Protein AF-A0A836JM40-F1 (afdb_monomer_lite)

pLDDT: mean 76.23, std 19.15, range [27.36, 95.94]

Radius of gyration: 22.39 Å; chains: 1; bounding box: 64×46×52 Å

Secondary structure (DSSP, 8-state):
-------HHHHHHHHHHHHHTT--HHHHHHHHHHHHGGGSPPHHHHHHHHHHHHTT----SPPP--PPP---------------------SS-EE-----TTTTSHHHHHHHHHTT-EEPP--TT-TTT-HIIIIIIHHHHHHHTT---SSHHHHHHHHH-

Organism: NCBI:txid621737

Sequence (161 aa):
MSIFVPNKVYLRGILLHYFIQKKSAAEAHRILVQAYGDNALSDTTCRDWFRRFKNNDFELEDKERSGAPHGGSLSTSIDAKKNGRYTRRHDKVIMLHDNARPHVAKPVKTYLETLKWKVLPHPPYSPDIAPSDFHLFRSMAHGLADRRFHSYEEAQEWIDS

Structure (mmCIF, N/CA/C/O backbone):
data_AF-A0A836JM40-F1
#
_entry.id   AF-A0A836JM40-F1
#
loop_
_atom_site.group_PDB
_atom_site.id
_atom_site.type_symbol
_atom_site.label_atom_id
_atom_site.label_alt_id
_atom_site.label_comp_id
_atom_site.label_asym_id
_atom_site.label_entity_id
_atom_site.label_seq_id
_atom_site.pdbx_PDB_ins_code
_atom_site.Cartn_x
_atom_site.Cartn_y
_atom_site.Cartn_z
_atom_site.occupancy
_atom_site.B_iso_or_equiv
_atom_site.auth_seq_id
_atom_site.auth_comp_id
_atom_site.auth_asym_id
_atom_site.auth_atom_id
_atom_site.pdbx_PDB_model_num
ATOM 1 N N . MET A 1 1 ? -20.185 -26.699 -5.702 1.00 39.25 1 MET A N 1
ATOM 2 C CA . MET A 1 1 ? -19.507 -25.442 -6.083 1.00 39.25 1 MET A CA 1
ATOM 3 C C . MET A 1 1 ? -20.080 -24.339 -5.213 1.00 39.25 1 MET A C 1
ATOM 5 O O . MET A 1 1 ? -21.274 -24.091 -5.281 1.00 39.25 1 MET A O 1
ATOM 9 N N . SER A 1 2 ? -19.282 -23.779 -4.309 1.00 44.50 2 SER A N 1
ATOM 10 C CA . SER A 1 2 ? -19.694 -22.699 -3.408 1.00 44.50 2 SER A CA 1
ATOM 11 C C . SER A 1 2 ? -19.890 -21.411 -4.207 1.00 44.50 2 SER A C 1
ATOM 13 O O . SER A 1 2 ? -18.931 -20.860 -4.742 1.00 44.50 2 SER A O 1
ATOM 15 N N . ILE A 1 3 ? -21.138 -20.960 -4.312 1.00 56.12 3 ILE A N 1
ATOM 16 C CA . ILE A 1 3 ? -21.502 -19.701 -4.961 1.00 56.12 3 ILE A CA 1
ATOM 17 C C . ILE A 1 3 ? -21.077 -18.594 -3.991 1.00 56.12 3 ILE A C 1
ATOM 19 O O . ILE A 1 3 ? -21.678 -18.435 -2.931 1.00 56.12 3 ILE A O 1
ATOM 23 N N . PHE A 1 4 ? -19.977 -17.900 -4.284 1.00 60.47 4 PHE A N 1
ATOM 24 C CA . PHE A 1 4 ? -19.529 -16.772 -3.469 1.00 60.47 4 PHE A CA 1
ATOM 25 C C . PHE A 1 4 ? -20.609 -15.685 -3.496 1.00 60.47 4 PHE A C 1
ATOM 27 O O . PHE A 1 4 ? -20.904 -15.141 -4.559 1.00 60.47 4 PHE A O 1
ATOM 34 N N . VAL A 1 5 ? -21.208 -15.390 -2.340 1.00 69.56 5 VAL A N 1
ATOM 35 C CA . VAL A 1 5 ? -22.189 -14.309 -2.186 1.00 69.56 5 VAL A CA 1
ATOM 36 C C . VAL A 1 5 ? -21.442 -13.057 -1.718 1.00 69.56 5 VAL A C 1
ATOM 38 O O . VAL A 1 5 ? -20.948 -13.031 -0.587 1.00 69.56 5 VAL A O 1
ATOM 41 N N . PRO A 1 6 ? -21.318 -12.017 -2.558 1.00 70.88 6 PRO A N 1
ATOM 42 C CA . PRO A 1 6 ? -20.579 -10.813 -2.203 1.00 70.88 6 PRO A CA 1
ATOM 43 C C . PRO A 1 6 ? -21.307 -10.017 -1.112 1.00 70.88 6 PRO A C 1
ATOM 45 O O . PRO A 1 6 ? -22.477 -9.666 -1.256 1.00 70.88 6 PRO A O 1
ATOM 48 N N . ASN A 1 7 ? -20.607 -9.664 -0.031 1.00 77.69 7 ASN A N 1
ATOM 49 C CA . ASN A 1 7 ? -21.126 -8.720 0.964 1.00 77.69 7 ASN A CA 1
ATOM 50 C C . ASN A 1 7 ? -21.143 -7.286 0.382 1.00 77.69 7 ASN A C 1
ATOM 52 O O . ASN A 1 7 ? -20.281 -6.906 -0.409 1.00 77.69 7 ASN A O 1
ATOM 56 N N . LYS A 1 8 ? -22.084 -6.443 0.819 1.00 77.19 8 LYS A N 1
ATOM 57 C CA . LYS A 1 8 ? -22.188 -5.023 0.450 1.00 77.19 8 LYS A CA 1
ATOM 58 C C . LYS A 1 8 ? -20.892 -4.241 0.683 1.00 77.19 8 LYS A C 1
ATOM 60 O O . LYS A 1 8 ? -20.544 -3.417 -0.157 1.00 77.19 8 LYS A O 1
ATOM 65 N N . VAL A 1 9 ? -20.161 -4.508 1.769 1.00 77.38 9 VAL A N 1
ATOM 66 C CA . VAL A 1 9 ? -18.856 -3.863 2.040 1.00 77.38 9 VAL A CA 1
ATOM 67 C C . VAL A 1 9 ? -17.822 -4.249 0.978 1.00 77.38 9 VAL A C 1
ATOM 69 O O . VAL A 1 9 ? -17.111 -3.391 0.459 1.00 77.38 9 VAL A O 1
ATOM 72 N N . TYR A 1 10 ? -17.804 -5.523 0.581 1.00 78.25 10 TYR A N 1
ATOM 73 C CA . TYR A 1 10 ? -16.929 -6.032 -0.474 1.00 78.25 10 TYR A CA 1
ATOM 74 C C . TYR A 1 10 ? -17.246 -5.383 -1.834 1.00 78.25 10 TYR A C 1
ATOM 76 O O . TYR A 1 10 ? -16.346 -4.900 -2.518 1.00 78.25 10 TYR A O 1
ATOM 84 N N . LEU A 1 11 ? -18.530 -5.254 -2.183 1.00 82.50 11 LEU A N 1
ATOM 85 C CA . LEU A 1 11 ? -18.960 -4.573 -3.412 1.00 82.50 11 LEU A CA 1
ATOM 86 C C . LEU A 1 11 ? -18.605 -3.075 -3.414 1.00 82.50 11 LEU A C 1
ATOM 88 O O . LEU A 1 11 ? -18.225 -2.531 -4.450 1.00 82.50 11 LEU A O 1
ATOM 92 N N . ARG A 1 12 ? -18.669 -2.399 -2.260 1.00 85.38 12 ARG A N 1
ATOM 93 C CA . ARG A 1 12 ? -18.232 -0.997 -2.117 1.00 85.38 12 ARG A CA 1
ATOM 94 C C . ARG A 1 12 ? -16.717 -0.849 -2.245 1.00 85.38 12 ARG A C 1
ATOM 96 O O . ARG A 1 12 ? -16.261 0.121 -2.845 1.00 85.38 12 ARG A O 1
ATOM 103 N N . GLY A 1 13 ? -15.946 -1.819 -1.752 1.00 82.31 13 GLY A N 1
ATOM 104 C CA . GLY A 1 13 ? -14.499 -1.887 -1.976 1.00 82.31 13 GLY A CA 1
ATOM 105 C C . GLY A 1 13 ? -14.149 -2.000 -3.462 1.00 82.31 13 GLY A C 1
ATOM 106 O O . GLY A 1 13 ? -13.266 -1.294 -3.948 1.00 82.31 13 GLY A O 1
ATOM 107 N N . ILE A 1 14 ? -14.908 -2.801 -4.217 1.00 85.25 14 ILE A N 1
ATOM 108 C CA . ILE A 1 14 ? -14.771 -2.890 -5.679 1.00 85.25 14 ILE A CA 1
ATOM 109 C C . ILE A 1 14 ? -15.120 -1.552 -6.356 1.00 85.25 14 ILE A C 1
ATOM 111 O O . ILE A 1 14 ? -14.401 -1.112 -7.254 1.00 85.25 14 ILE A O 1
ATOM 115 N N . LEU A 1 15 ? -16.172 -0.855 -5.904 1.00 86.44 15 LEU A N 1
ATOM 116 C CA . LEU A 1 15 ? -16.508 0.484 -6.410 1.00 86.44 15 LEU A CA 1
ATOM 117 C C . LEU A 1 15 ? -15.384 1.500 -6.162 1.00 86.44 15 LEU A C 1
ATOM 119 O O . LEU A 1 15 ? -15.072 2.285 -7.057 1.00 86.44 15 LEU A O 1
ATOM 123 N N . LEU A 1 16 ? -14.756 1.470 -4.983 1.00 85.44 16 LEU A N 1
ATOM 124 C CA . LEU A 1 16 ? -13.613 2.326 -4.662 1.00 85.44 16 LEU A CA 1
ATOM 125 C C . LEU A 1 16 ? -12.419 2.031 -5.579 1.00 85.44 16 LEU A C 1
ATOM 127 O O . LEU A 1 16 ? -11.794 2.949 -6.108 1.00 85.44 16 LEU A O 1
ATOM 131 N N . HIS A 1 17 ? -12.140 0.755 -5.836 1.00 83.75 17 HIS A N 1
ATOM 132 C CA . HIS A 1 17 ? -11.096 0.355 -6.773 1.00 83.75 17 HIS A CA 1
ATOM 133 C C . HIS A 1 17 ? -11.352 0.899 -8.190 1.00 83.75 17 HIS A C 1
ATOM 135 O O . HIS A 1 17 ? -10.448 1.464 -8.807 1.00 83.75 17 HIS A O 1
ATOM 141 N N . TYR A 1 18 ? -12.590 0.818 -8.692 1.00 84.81 18 TYR A N 1
ATOM 142 C CA . TYR A 1 18 ? -12.950 1.398 -9.992 1.00 84.81 18 TYR A CA 1
ATOM 143 C C . TYR A 1 18 ? -12.896 2.930 -10.015 1.00 84.81 18 TYR A C 1
ATOM 145 O O . TYR A 1 18 ? -12.536 3.506 -11.043 1.00 84.81 18 TYR A O 1
ATOM 153 N N . PHE A 1 19 ? -13.185 3.591 -8.894 1.00 87.19 19 PHE A N 1
ATOM 154 C CA . PHE A 1 19 ? -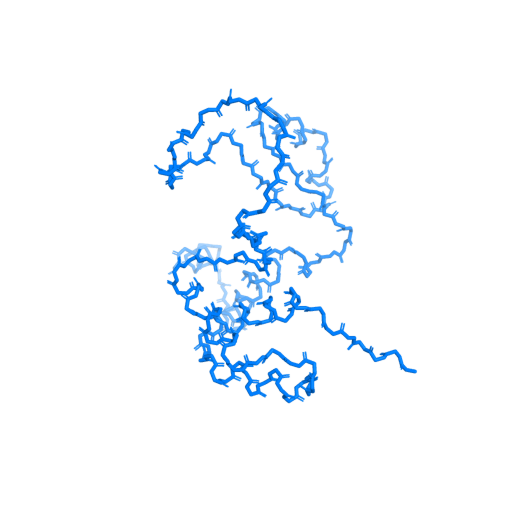13.021 5.037 -8.759 1.00 87.19 19 PHE A CA 1
ATOM 155 C C . PHE A 1 19 ? -11.545 5.464 -8.851 1.00 87.19 19 PHE A C 1
ATOM 157 O O . PHE A 1 19 ? -11.225 6.427 -9.550 1.00 87.19 19 PHE A O 1
ATOM 164 N N . ILE A 1 20 ? -10.632 4.715 -8.220 1.00 79.44 20 ILE A N 1
ATOM 165 C CA . ILE A 1 20 ? -9.177 4.947 -8.311 1.00 79.44 20 ILE A CA 1
ATOM 166 C C . ILE A 1 20 ? -8.678 4.729 -9.749 1.00 79.44 20 ILE A C 1
ATOM 168 O O . ILE A 1 20 ? -7.863 5.507 -10.238 1.00 79.44 20 ILE A O 1
ATOM 172 N N . GLN A 1 21 ? -9.246 3.754 -10.470 1.00 75.00 21 GLN A N 1
ATOM 173 C CA . GLN A 1 21 ? -8.994 3.523 -11.902 1.00 75.00 21 GLN A CA 1
ATOM 174 C C . GLN A 1 21 ? -9.605 4.584 -12.842 1.00 75.00 21 GLN A C 1
ATOM 176 O O . GLN A 1 21 ? -9.576 4.401 -14.057 1.00 75.00 21 GLN A O 1
ATOM 181 N N . LYS A 1 22 ? -10.186 5.673 -12.318 1.00 84.19 22 LYS A N 1
ATOM 182 C CA . LYS A 1 22 ? -10.835 6.751 -13.093 1.00 84.19 22 LYS A CA 1
ATOM 183 C C . LYS A 1 22 ? -12.010 6.300 -13.973 1.00 84.19 22 LYS A C 1
ATOM 185 O O . LYS A 1 22 ? -12.401 7.031 -14.882 1.00 84.19 22 LYS A O 1
ATOM 190 N N . LYS A 1 23 ? -12.621 5.146 -13.688 1.00 84.06 23 LYS A N 1
ATOM 191 C CA . LYS A 1 23 ? -13.853 4.718 -14.370 1.00 84.06 23 LYS A CA 1
ATOM 192 C C . LYS A 1 23 ? -15.034 5.571 -13.926 1.00 84.06 23 LYS A C 1
ATOM 194 O O . LYS A 1 23 ? -15.020 6.160 -12.847 1.00 84.06 23 LYS A O 1
ATOM 199 N N . SER A 1 24 ? -16.081 5.631 -14.738 1.00 89.56 24 SER A N 1
ATOM 200 C CA . SER A 1 24 ? -17.350 6.246 -14.349 1.00 89.56 24 SER A CA 1
ATOM 201 C C . SER A 1 24 ? -18.194 5.304 -13.479 1.00 89.56 24 SER A C 1
ATOM 203 O O . SER A 1 24 ? -18.065 4.080 -13.544 1.00 89.56 24 SER A O 1
ATOM 205 N N . ALA A 1 25 ? -19.117 5.867 -12.692 1.00 86.69 25 ALA A N 1
ATOM 206 C CA . ALA A 1 25 ? -20.055 5.080 -11.882 1.00 86.69 25 ALA A CA 1
ATOM 207 C C . ALA A 1 25 ? -20.898 4.115 -12.740 1.00 86.69 25 ALA A C 1
ATOM 209 O O . ALA A 1 25 ? -21.198 3.005 -12.308 1.00 86.69 25 ALA A O 1
ATOM 210 N N . ALA A 1 26 ? -21.233 4.523 -13.969 1.00 87.38 26 ALA A N 1
ATOM 211 C CA . ALA A 1 26 ? -22.004 3.717 -14.909 1.00 87.38 26 ALA A CA 1
ATOM 212 C C . ALA A 1 26 ? -21.203 2.515 -15.439 1.00 87.38 26 ALA A C 1
ATOM 214 O O . ALA A 1 26 ? -21.742 1.417 -15.556 1.00 87.38 26 ALA A O 1
ATOM 215 N N . GLU A 1 27 ? -19.913 2.692 -15.734 1.00 85.19 27 GLU A N 1
ATOM 216 C CA . GLU A 1 27 ? -19.031 1.587 -16.135 1.00 85.19 27 GLU A CA 1
ATOM 217 C C . GLU A 1 27 ? -18.790 0.620 -14.978 1.00 85.19 27 GLU A C 1
ATOM 219 O O . GLU A 1 27 ? -18.879 -0.591 -15.165 1.00 85.19 27 GLU A O 1
ATOM 224 N N . ALA A 1 28 ? -18.556 1.146 -13.773 1.00 88.38 28 ALA A N 1
ATOM 225 C CA . ALA A 1 28 ? -18.407 0.341 -12.566 1.00 88.38 28 ALA A CA 1
ATOM 226 C C . ALA A 1 28 ? -19.657 -0.516 -12.295 1.00 88.38 28 ALA A C 1
ATOM 228 O O . ALA A 1 28 ? -19.534 -1.706 -12.013 1.00 88.38 28 ALA A O 1
ATOM 229 N N . HIS A 1 29 ? -20.855 0.057 -12.456 1.00 89.31 29 HIS A N 1
ATOM 230 C CA . HIS A 1 29 ? -22.118 -0.670 -12.330 1.00 89.31 29 HIS A CA 1
ATOM 231 C C . HIS A 1 29 ? -22.268 -1.769 -13.393 1.00 89.31 29 HIS A C 1
ATOM 233 O O . HIS A 1 29 ? -22.593 -2.903 -13.052 1.00 89.31 29 HIS A O 1
ATOM 239 N N . ARG A 1 30 ? -21.980 -1.480 -14.672 1.00 88.94 30 ARG A N 1
ATOM 240 C CA . ARG A 1 30 ? -22.041 -2.491 -15.749 1.00 88.94 30 ARG A CA 1
ATOM 241 C C . ARG A 1 30 ? -21.127 -3.684 -15.467 1.00 88.94 30 ARG A C 1
ATOM 243 O O . ARG A 1 30 ? -21.556 -4.822 -15.628 1.00 88.94 30 ARG A O 1
ATOM 250 N N . ILE A 1 31 ? -19.900 -3.425 -15.009 1.00 86.25 31 ILE A N 1
ATOM 251 C CA . ILE A 1 31 ? -18.932 -4.479 -14.676 1.00 86.25 31 ILE A CA 1
ATOM 252 C C . ILE A 1 31 ? -19.406 -5.291 -13.459 1.00 86.25 31 ILE A C 1
ATOM 254 O O . ILE A 1 31 ? -19.310 -6.516 -13.466 1.00 86.25 31 ILE A O 1
ATOM 258 N N . LEU A 1 32 ? -19.966 -4.635 -12.436 1.00 86.06 32 LEU A N 1
ATOM 259 C CA . LEU A 1 32 ? -20.521 -5.318 -11.263 1.00 86.06 32 LEU A CA 1
ATOM 260 C C . LEU A 1 32 ? -21.709 -6.218 -11.614 1.00 86.06 32 LEU A C 1
ATOM 262 O O . LEU A 1 32 ? -21.765 -7.345 -11.131 1.00 86.06 32 LEU A O 1
ATOM 266 N N . VAL A 1 33 ? -22.625 -5.758 -12.466 1.00 86.81 33 VAL A N 1
ATOM 267 C CA . VAL A 1 33 ? -23.765 -6.563 -12.934 1.00 86.81 33 VAL A CA 1
ATOM 268 C C . VAL A 1 33 ? -23.288 -7.754 -13.764 1.00 86.81 33 VAL A C 1
ATOM 270 O O . VAL A 1 33 ? -23.780 -8.861 -13.579 1.00 86.81 33 VAL A O 1
ATOM 273 N N . GLN A 1 34 ? -22.287 -7.564 -14.628 1.00 84.75 34 GLN A N 1
ATOM 274 C CA . GLN A 1 34 ? -21.717 -8.656 -15.420 1.00 84.75 34 GLN A CA 1
ATOM 275 C C . GLN A 1 34 ? -21.052 -9.733 -14.546 1.00 84.75 34 GLN A C 1
ATOM 277 O O . GLN A 1 34 ? -21.129 -10.915 -14.871 1.00 84.75 34 GLN A O 1
ATOM 282 N N . ALA A 1 35 ? -20.399 -9.335 -13.450 1.00 82.12 35 ALA A N 1
ATOM 283 C CA . ALA A 1 35 ? -19.672 -10.247 -12.569 1.00 82.12 35 ALA A CA 1
ATOM 284 C C . ALA A 1 35 ? -20.554 -10.913 -11.499 1.00 82.12 35 ALA A C 1
ATOM 286 O O . ALA A 1 35 ? -20.312 -12.064 -11.142 1.00 82.12 35 ALA A O 1
ATOM 287 N N . TYR A 1 36 ? -21.553 -10.196 -10.972 1.00 80.75 36 TYR A N 1
ATOM 288 C CA . TYR A 1 36 ? -22.312 -10.614 -9.787 1.00 80.75 36 TYR A CA 1
ATOM 289 C C . TYR A 1 36 ? -23.828 -10.728 -10.005 1.00 80.75 36 TYR A C 1
ATOM 291 O O . TYR A 1 36 ? -24.524 -11.173 -9.091 1.00 80.75 36 TYR A O 1
ATOM 299 N N . GLY A 1 37 ? -24.345 -10.370 -11.187 1.00 82.31 37 GLY A N 1
ATOM 300 C CA . GLY A 1 37 ? -25.763 -10.492 -11.537 1.00 82.31 37 GLY A CA 1
ATOM 301 C C . GLY A 1 37 ? -26.678 -9.810 -10.519 1.00 82.31 37 GLY A C 1
ATOM 302 O O . GLY A 1 37 ? -26.468 -8.650 -10.164 1.00 82.31 37 GLY A O 1
ATOM 303 N N . ASP A 1 38 ? -27.648 -10.562 -9.996 1.00 78.81 38 ASP A N 1
ATOM 304 C CA . ASP A 1 38 ? -28.635 -10.088 -9.013 1.00 78.81 38 ASP A CA 1
ATOM 305 C C . ASP A 1 38 ? -28.025 -9.696 -7.655 1.00 78.81 38 ASP A C 1
ATOM 307 O O . ASP A 1 38 ? -28.660 -9.003 -6.862 1.00 78.81 38 ASP A O 1
ATOM 311 N N . ASN A 1 39 ? -26.777 -10.096 -7.386 1.00 78.69 39 ASN A N 1
ATOM 312 C CA . ASN A 1 39 ? -26.051 -9.711 -6.174 1.00 78.69 39 ASN A CA 1
ATOM 313 C C . ASN A 1 39 ? -25.300 -8.374 -6.321 1.00 78.69 39 ASN A C 1
ATOM 315 O O . ASN A 1 39 ? -24.610 -7.957 -5.389 1.00 78.69 39 ASN A O 1
ATOM 319 N N . ALA A 1 40 ? -25.383 -7.704 -7.474 1.00 80.31 40 ALA A N 1
ATOM 320 C CA . ALA A 1 40 ? -24.740 -6.414 -7.697 1.00 80.31 40 ALA A CA 1
ATOM 321 C C . ALA A 1 40 ? -25.435 -5.266 -6.935 1.00 80.31 40 ALA A C 1
ATOM 323 O O . ALA A 1 40 ? -26.635 -5.279 -6.662 1.00 80.31 40 ALA A O 1
ATOM 324 N N . LEU A 1 41 ? -24.666 -4.223 -6.605 1.00 80.31 41 LEU A N 1
ATOM 325 C CA . LEU A 1 41 ? -25.222 -2.979 -6.068 1.00 80.31 41 LEU A CA 1
ATOM 326 C C . LEU A 1 41 ? -26.022 -2.247 -7.151 1.00 80.31 41 LEU A C 1
ATOM 328 O O . LEU A 1 41 ? -25.587 -2.175 -8.296 1.00 80.31 41 LEU A O 1
ATOM 332 N N . SER A 1 42 ? -27.140 -1.628 -6.762 1.00 81.31 42 SER A N 1
ATOM 333 C CA . SER A 1 42 ? -27.946 -0.820 -7.685 1.00 81.31 42 SER A CA 1
ATOM 334 C C . SER A 1 42 ? -27.158 0.361 -8.269 1.00 81.31 42 SER A C 1
ATOM 336 O O . SER A 1 42 ? -26.260 0.907 -7.616 1.00 81.31 42 SER A O 1
ATOM 338 N N . ASP A 1 43 ? -27.536 0.807 -9.469 1.00 85.12 43 ASP A N 1
ATOM 339 C CA . ASP A 1 43 ? -26.939 1.975 -10.136 1.00 85.12 43 ASP A CA 1
ATOM 340 C C . ASP A 1 43 ? -26.979 3.227 -9.246 1.00 85.12 43 ASP A C 1
ATOM 342 O O . ASP A 1 43 ? -25.986 3.946 -9.122 1.00 85.12 43 ASP A O 1
ATOM 346 N N . THR A 1 44 ? -28.089 3.443 -8.533 1.00 80.88 44 THR A N 1
ATOM 347 C CA . THR A 1 44 ? -28.249 4.552 -7.582 1.00 80.88 44 THR A CA 1
ATOM 348 C C . THR A 1 44 ? -27.218 4.480 -6.461 1.00 80.88 44 THR A C 1
ATOM 350 O O . THR A 1 44 ? -26.551 5.470 -6.163 1.00 80.88 44 THR A O 1
ATOM 353 N N . THR A 1 45 ? -27.020 3.292 -5.881 1.00 84.00 45 THR A N 1
ATOM 354 C CA . THR A 1 45 ? -26.002 3.072 -4.849 1.00 84.00 45 THR A CA 1
ATOM 355 C C . THR A 1 45 ? -24.602 3.314 -5.412 1.00 84.00 45 THR A C 1
ATOM 357 O O . THR A 1 45 ? -23.813 4.013 -4.784 1.00 84.00 45 THR A O 1
ATOM 360 N N . CYS A 1 46 ? -24.299 2.827 -6.618 1.00 85.06 46 CYS A N 1
ATOM 361 C CA . CYS A 1 46 ? -23.009 3.067 -7.268 1.00 85.06 46 CYS A CA 1
ATOM 362 C C . CYS A 1 46 ? -22.732 4.569 -7.444 1.00 85.06 46 CYS A C 1
ATOM 364 O O . CYS A 1 46 ? -21.658 5.048 -7.081 1.00 85.06 46 CYS A O 1
ATOM 366 N N . ARG A 1 47 ? -23.707 5.341 -7.935 1.00 87.06 47 ARG A N 1
ATOM 367 C CA . ARG A 1 47 ? -23.568 6.796 -8.119 1.00 87.06 47 ARG A CA 1
ATOM 368 C C . ARG A 1 47 ? -23.401 7.549 -6.803 1.00 87.06 47 ARG A C 1
ATOM 370 O O . ARG A 1 47 ? -22.574 8.458 -6.734 1.00 87.06 47 ARG A O 1
ATOM 377 N N . ASP A 1 48 ? -24.153 7.176 -5.772 1.00 85.06 48 ASP A N 1
ATOM 378 C CA . ASP A 1 48 ? -24.046 7.790 -4.448 1.00 85.06 48 ASP A CA 1
ATOM 379 C C . ASP A 1 48 ? -22.672 7.539 -3.823 1.00 85.06 48 ASP A C 1
ATOM 381 O O . ASP A 1 48 ? -22.048 8.476 -3.326 1.00 85.06 48 ASP A O 1
ATOM 385 N N . TRP A 1 49 ? -22.140 6.320 -3.934 1.00 85.31 49 TRP A N 1
ATOM 386 C CA . TRP A 1 49 ? -20.781 6.005 -3.488 1.00 85.31 49 TRP A CA 1
ATOM 387 C C . TRP A 1 49 ? -19.718 6.770 -4.270 1.00 85.31 49 TRP A C 1
ATOM 389 O O . TRP A 1 49 ? -18.818 7.347 -3.671 1.00 85.31 49 TRP A O 1
ATOM 399 N N . PHE A 1 50 ? -19.861 6.895 -5.588 1.00 84.88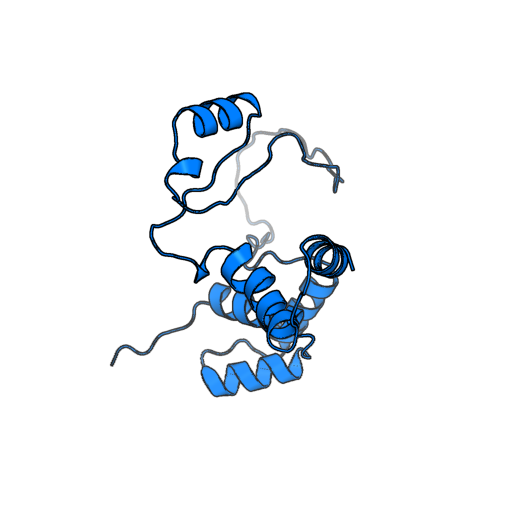 50 PHE A N 1
ATOM 400 C CA . PHE A 1 50 ? -18.969 7.735 -6.388 1.00 84.88 50 PHE A CA 1
ATOM 401 C C . PHE A 1 50 ? -19.035 9.216 -5.988 1.00 84.88 50 PHE A C 1
ATOM 403 O O . PHE A 1 50 ? -18.019 9.909 -6.030 1.00 84.88 50 PHE A O 1
ATOM 410 N N . ARG A 1 51 ? -20.205 9.717 -5.570 1.00 85.44 51 ARG A N 1
ATOM 411 C CA . ARG A 1 51 ? -20.345 11.072 -5.015 1.00 85.44 51 ARG A CA 1
ATOM 412 C C . ARG A 1 51 ? -19.627 11.197 -3.667 1.00 85.44 51 ARG A C 1
ATOM 414 O O . ARG A 1 51 ? -18.959 12.201 -3.443 1.00 85.44 51 ARG A O 1
ATOM 421 N N . ARG A 1 52 ? -19.711 10.176 -2.807 1.00 83.25 52 ARG A N 1
ATOM 422 C CA . ARG A 1 52 ? -18.974 10.107 -1.531 1.00 83.25 52 ARG A CA 1
ATOM 423 C C . ARG A 1 52 ? -17.460 10.085 -1.751 1.00 83.25 52 ARG A C 1
ATOM 425 O O . ARG A 1 52 ? -16.761 10.906 -1.167 1.00 83.25 52 ARG A O 1
ATOM 432 N N . PHE A 1 53 ? -16.968 9.272 -2.684 1.00 85.19 53 PHE A N 1
ATOM 433 C CA . PHE A 1 53 ? -15.540 9.204 -3.011 1.00 85.19 53 PHE A CA 1
ATOM 434 C C . PHE A 1 53 ? -14.991 10.526 -3.559 1.00 85.19 53 PHE A C 1
ATOM 436 O O . PHE A 1 53 ? -13.892 10.933 -3.194 1.00 85.19 53 PHE A O 1
ATOM 443 N N . LYS A 1 54 ? -15.773 11.253 -4.370 1.00 81.06 54 LYS A N 1
ATOM 444 C CA . LYS A 1 54 ? -15.416 12.615 -4.816 1.00 81.06 54 LYS A CA 1
ATOM 445 C C . LYS A 1 54 ? -15.312 13.619 -3.665 1.00 81.06 54 LYS A C 1
ATOM 447 O O . LYS A 1 54 ? -14.561 14.581 -3.775 1.00 81.06 54 LYS A O 1
ATOM 452 N N . ASN A 1 55 ? -16.030 13.376 -2.572 1.00 75.56 55 ASN A N 1
ATOM 453 C CA . ASN A 1 55 ? -15.987 14.172 -1.348 1.00 75.56 55 ASN A CA 1
ATOM 454 C C . ASN A 1 55 ? -14.964 13.633 -0.325 1.00 75.56 55 ASN A C 1
ATOM 456 O O . ASN A 1 55 ? -15.023 14.015 0.842 1.00 75.56 55 ASN A O 1
ATOM 460 N N . ASN A 1 56 ? -14.037 12.760 -0.748 1.00 72.81 56 ASN A N 1
ATOM 461 C CA . ASN A 1 56 ? -13.029 12.094 0.090 1.00 72.81 56 ASN A CA 1
ATOM 462 C C . ASN A 1 56 ? -13.606 11.230 1.232 1.00 72.81 56 ASN A C 1
ATOM 464 O O . ASN A 1 56 ? -12.935 10.994 2.236 1.00 72.81 56 ASN A O 1
ATOM 468 N N . ASP A 1 57 ? -14.840 10.741 1.088 1.00 72.56 57 ASP A N 1
ATOM 469 C CA . ASP A 1 57 ? -15.474 9.806 2.020 1.00 72.56 57 ASP A CA 1
ATOM 470 C C . ASP A 1 57 ? -15.309 8.365 1.509 1.00 72.56 57 ASP A C 1
ATOM 472 O O . ASP A 1 57 ? -16.054 7.909 0.639 1.00 72.56 57 ASP A O 1
ATOM 476 N N . PHE A 1 58 ? -14.288 7.677 2.030 1.00 77.00 58 PHE A N 1
ATOM 477 C CA . PHE A 1 58 ? -13.880 6.319 1.640 1.00 77.00 58 PHE A CA 1
ATOM 478 C C . PHE A 1 58 ? -14.331 5.228 2.626 1.00 77.00 58 PHE A C 1
ATOM 480 O O . PHE A 1 58 ? -13.932 4.072 2.498 1.00 77.00 58 PHE A O 1
ATOM 487 N N . GLU A 1 59 ? -15.142 5.578 3.624 1.00 74.56 59 GLU A N 1
ATOM 488 C CA . GLU A 1 59 ? -15.624 4.644 4.640 1.00 74.56 59 GLU A CA 1
ATOM 489 C C . GLU A 1 59 ? -16.682 3.716 4.037 1.00 74.56 59 GLU A C 1
ATOM 491 O O . GLU A 1 59 ? -17.766 4.175 3.698 1.00 74.56 59 GLU A O 1
ATOM 496 N N . LEU A 1 60 ? -16.365 2.424 3.886 1.00 69.69 60 LEU A N 1
ATOM 497 C CA . LEU A 1 60 ? -17.171 1.442 3.138 1.00 69.69 60 LEU A CA 1
ATOM 498 C C . LEU A 1 60 ? -18.356 0.861 3.930 1.00 69.69 60 LEU A C 1
ATOM 500 O O . LEU A 1 60 ? -19.222 0.194 3.355 1.00 69.69 60 LEU A O 1
ATOM 504 N N . GLU A 1 61 ? -18.417 1.106 5.235 1.00 70.88 61 GLU A N 1
ATOM 505 C CA . GLU A 1 61 ? -19.498 0.639 6.102 1.00 70.88 61 GLU A CA 1
ATOM 506 C C . GLU A 1 61 ? -20.676 1.621 6.119 1.00 70.88 61 GLU A C 1
ATOM 508 O O . GLU A 1 61 ? -20.541 2.818 5.847 1.00 70.88 61 GLU A O 1
ATOM 513 N N . ASP A 1 62 ? -21.871 1.093 6.387 1.00 59.53 62 ASP A N 1
ATOM 514 C CA . ASP A 1 62 ? -23.019 1.944 6.682 1.00 59.53 62 ASP A CA 1
ATOM 515 C C . ASP A 1 62 ? -22.858 2.480 8.099 1.00 59.53 62 ASP A C 1
ATOM 517 O O . ASP A 1 62 ? -22.823 1.711 9.056 1.00 59.53 62 ASP A O 1
ATOM 521 N N . LYS A 1 63 ? -22.786 3.806 8.236 1.00 57.88 63 LYS A N 1
ATOM 522 C CA . LYS A 1 63 ? -22.928 4.451 9.543 1.00 57.88 63 LYS A CA 1
ATOM 523 C C . LYS A 1 63 ? -24.278 4.049 10.116 1.00 57.88 63 LYS A C 1
ATOM 525 O O . LYS A 1 63 ? -25.270 4.050 9.379 1.00 57.88 63 LYS A O 1
ATOM 530 N N . GLU A 1 64 ? -24.314 3.729 11.408 1.00 48.38 64 GLU A N 1
ATOM 531 C CA . GLU A 1 64 ? -25.573 3.479 12.104 1.00 48.38 64 GLU A CA 1
ATOM 532 C C . GLU A 1 64 ? -26.550 4.606 11.779 1.00 48.38 64 GLU A C 1
ATOM 534 O O . GLU A 1 64 ? -26.273 5.796 11.962 1.00 48.38 64 GLU A O 1
ATOM 539 N N . ARG A 1 65 ? -27.678 4.215 11.189 1.00 40.06 65 ARG A N 1
ATOM 540 C CA . ARG A 1 65 ? -28.713 5.142 10.765 1.00 40.06 65 ARG A CA 1
ATOM 541 C C . ARG A 1 65 ? -29.251 5.778 12.039 1.00 40.06 65 ARG A C 1
ATOM 543 O O . ARG A 1 65 ? -29.863 5.085 12.847 1.00 40.06 65 ARG A O 1
ATOM 550 N N . SER A 1 66 ? -29.031 7.077 12.217 1.00 43.62 66 SER A N 1
ATOM 551 C CA . SER A 1 66 ? -29.702 7.872 13.241 1.00 43.62 66 SER A CA 1
ATOM 552 C C . SER A 1 66 ? -31.202 7.883 12.937 1.00 43.62 66 SER A C 1
ATOM 554 O O . SER A 1 66 ? -31.727 8.743 12.232 1.00 43.62 66 SER A O 1
ATOM 556 N N . GLY A 1 67 ? -31.879 6.836 13.404 1.00 37.62 67 GLY A N 1
ATOM 557 C CA . GLY A 1 67 ? -33.322 6.711 13.384 1.00 37.62 67 GLY A CA 1
ATOM 558 C C . GLY A 1 67 ? -33.943 7.753 14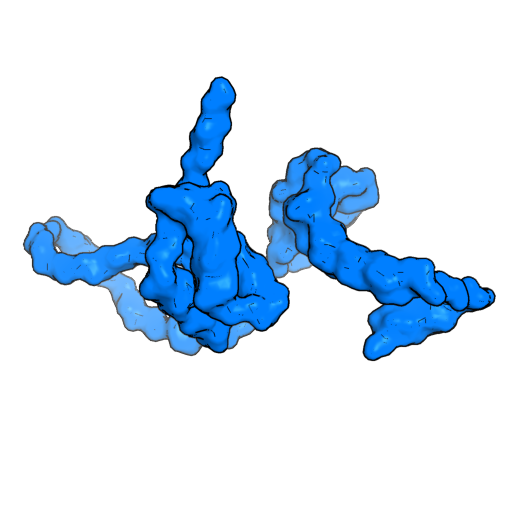.304 1.00 37.62 67 GLY A C 1
ATOM 559 O O . GLY A 1 67 ? -33.444 8.025 15.394 1.00 37.62 67 GLY A O 1
ATOM 560 N N . ALA A 1 68 ? -35.032 8.345 13.826 1.00 33.03 68 ALA A N 1
ATOM 561 C CA . ALA A 1 68 ? -35.914 9.228 14.571 1.00 33.03 68 ALA A CA 1
ATOM 562 C C . ALA A 1 68 ? -36.340 8.615 15.929 1.00 33.03 68 ALA A C 1
ATOM 564 O O . ALA A 1 68 ? -36.430 7.391 16.046 1.00 33.03 68 ALA A O 1
ATOM 565 N N . PRO A 1 69 ? -36.614 9.437 16.959 1.00 41.84 69 PRO A N 1
ATOM 566 C CA . PRO A 1 69 ? -36.764 8.956 18.324 1.00 41.84 69 PRO A CA 1
ATOM 567 C C . PRO A 1 69 ? -38.120 8.272 18.524 1.00 41.84 69 PRO A C 1
ATOM 569 O O . PRO A 1 69 ? -39.159 8.838 18.184 1.00 41.84 69 PRO A O 1
ATOM 572 N N . HIS A 1 70 ? -38.124 7.097 19.155 1.00 36.16 70 HIS A N 1
ATOM 573 C CA . HIS A 1 70 ? -39.282 6.585 19.889 1.00 36.16 70 HIS A CA 1
ATOM 574 C C . HIS A 1 70 ? -38.845 6.149 21.291 1.00 36.16 70 HIS A C 1
ATOM 576 O O . HIS A 1 70 ? -38.244 5.100 21.474 1.00 36.16 70 HIS A O 1
ATOM 582 N N . GLY A 1 71 ? -39.139 7.042 22.241 1.00 31.56 71 GLY A N 1
ATOM 583 C CA . GLY A 1 71 ? -39.570 6.771 23.612 1.00 31.56 71 GLY A CA 1
ATOM 584 C C . GLY A 1 71 ? -38.721 5.871 24.509 1.00 31.56 71 GLY A C 1
ATOM 585 O O . GLY A 1 71 ? -38.844 4.655 24.451 1.00 31.56 71 GLY A O 1
ATOM 586 N N . GLY A 1 72 ? -38.053 6.494 25.488 1.00 29.30 72 GLY A N 1
ATOM 587 C CA . GLY A 1 72 ? -37.941 5.915 26.833 1.00 29.30 72 GLY A CA 1
ATOM 588 C C . GLY A 1 72 ? -36.555 5.949 27.476 1.00 29.30 72 GLY A C 1
ATOM 589 O O . GLY A 1 72 ? -35.796 5.013 27.294 1.00 29.30 72 GLY A O 1
ATOM 590 N N . SER A 1 73 ? -36.293 7.014 28.252 1.00 30.69 73 SER A N 1
ATOM 591 C CA . SER A 1 73 ? -35.614 7.064 29.573 1.00 30.69 73 SER A CA 1
ATOM 592 C C . SER A 1 73 ? -34.441 6.087 29.837 1.00 30.69 73 SER A C 1
ATOM 594 O O . SER A 1 73 ? -34.623 4.882 29.810 1.00 30.69 73 SER A O 1
ATOM 596 N N . LEU A 1 74 ? -33.221 6.486 30.207 1.00 34.78 74 LEU A N 1
ATOM 597 C CA . LEU A 1 74 ? -32.838 7.469 31.219 1.00 34.78 74 LEU A CA 1
ATOM 598 C C . LEU A 1 74 ? -31.460 8.093 30.919 1.00 34.78 74 LEU A C 1
ATOM 600 O O . LEU A 1 74 ? -30.571 7.487 30.330 1.00 34.78 74 LEU A O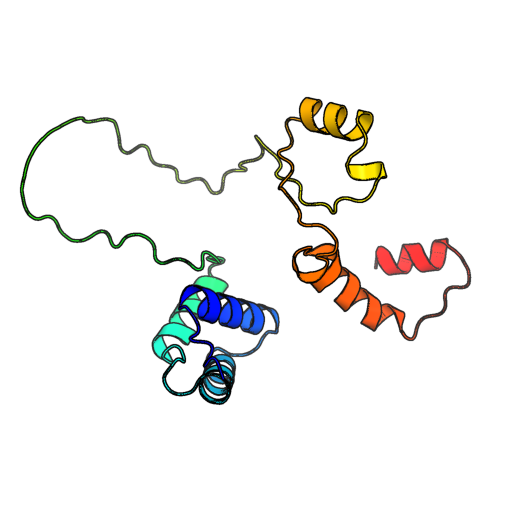 1
ATOM 604 N N . SER A 1 75 ? -31.325 9.315 31.423 1.00 37.91 75 SER A N 1
ATOM 605 C CA . SER A 1 75 ? -30.168 10.205 31.509 1.00 37.91 75 SER A CA 1
ATOM 606 C C . SER A 1 75 ? -28.798 9.574 31.794 1.00 37.91 75 SER A C 1
ATOM 608 O O . SER A 1 75 ? -28.628 8.924 32.822 1.00 37.91 75 SER A O 1
ATOM 610 N N . THR A 1 76 ? -27.788 10.014 31.042 1.00 27.36 76 THR A N 1
ATOM 611 C CA . THR A 1 76 ? -26.676 10.804 31.604 1.00 27.36 76 THR A CA 1
ATOM 612 C C . THR A 1 76 ? -26.128 11.762 30.543 1.00 27.36 76 THR A C 1
ATOM 614 O O . THR A 1 76 ? -25.638 11.373 29.488 1.00 27.36 76 THR A O 1
ATOM 617 N N . SER A 1 77 ? -26.266 13.056 30.817 1.00 35.66 77 SER A N 1
ATOM 618 C CA . SER A 1 77 ? -25.728 14.153 30.018 1.00 35.66 77 SER A CA 1
ATOM 619 C C . SER A 1 77 ? -24.209 14.201 30.143 1.00 35.66 77 SER A C 1
ATOM 621 O O . SER A 1 77 ? -23.755 14.369 31.267 1.00 35.66 77 SER A O 1
ATOM 623 N N . ILE A 1 78 ? -23.453 14.158 29.035 1.00 41.88 78 ILE A N 1
ATOM 624 C CA . ILE A 1 78 ? -22.216 14.949 28.865 1.00 41.88 78 ILE A CA 1
ATOM 625 C C . ILE A 1 78 ? -22.060 15.336 27.381 1.00 41.88 78 ILE A C 1
ATOM 627 O O . ILE A 1 78 ? -21.652 14.546 26.536 1.00 41.88 78 ILE A O 1
ATOM 631 N N . ASP A 1 79 ? -22.427 16.584 27.103 1.00 29.44 79 ASP A N 1
ATOM 632 C CA . ASP A 1 79 ? -21.854 17.511 26.126 1.00 29.44 79 ASP A CA 1
ATOM 633 C C . ASP A 1 79 ? -21.528 17.036 24.703 1.00 29.44 79 ASP A C 1
ATOM 635 O O . ASP A 1 79 ? -20.455 16.523 24.377 1.00 29.44 79 ASP A O 1
ATOM 639 N N . ALA A 1 80 ? -22.414 17.464 23.803 1.00 39.22 80 ALA A N 1
ATOM 640 C CA . ALA A 1 80 ? -22.108 17.772 22.418 1.00 39.22 80 ALA A CA 1
ATOM 641 C C . ALA A 1 80 ? -20.950 18.787 22.332 1.00 39.22 80 ALA A C 1
ATOM 643 O O . ALA A 1 80 ? -21.146 20.003 22.272 1.00 39.22 80 ALA A O 1
ATOM 644 N N . LYS A 1 81 ? -19.714 18.287 22.284 1.00 33.25 81 LYS A N 1
ATOM 645 C CA . LYS A 1 81 ? -18.546 19.089 21.928 1.00 33.25 81 LYS A CA 1
ATOM 646 C C . LYS A 1 81 ? -18.271 18.931 20.438 1.00 33.25 81 LYS A C 1
ATOM 648 O O . LYS A 1 81 ? -17.776 17.908 19.972 1.00 33.25 81 LYS A O 1
ATOM 653 N N . LYS A 1 82 ? -18.621 19.990 19.703 1.00 47.25 82 LYS A N 1
ATOM 654 C CA . LYS A 1 82 ? -18.151 20.306 18.348 1.00 47.25 82 LYS A CA 1
ATOM 655 C C . LYS A 1 82 ? -16.723 19.801 18.128 1.00 47.25 82 LYS A C 1
ATOM 657 O O . LYS A 1 82 ? -15.848 20.150 18.908 1.00 47.25 82 LYS A O 1
ATOM 662 N N . ASN A 1 83 ? -16.491 19.084 17.032 1.00 34.50 83 ASN A N 1
ATOM 663 C CA . ASN A 1 83 ? -15.203 18.991 16.337 1.00 34.50 83 ASN A CA 1
ATOM 664 C C . ASN A 1 83 ? -15.514 18.432 14.928 1.00 34.50 83 ASN A C 1
ATOM 666 O O . ASN A 1 83 ? -15.610 17.231 14.752 1.00 34.50 83 ASN A O 1
ATOM 670 N N . GLY A 1 84 ? -15.743 19.217 13.872 1.00 38.31 84 GLY A N 1
ATOM 671 C CA . GLY A 1 84 ? -15.142 20.520 13.606 1.00 38.31 84 GLY A CA 1
ATOM 672 C C . GLY A 1 84 ? -13.625 20.427 13.458 1.00 38.31 84 GLY A C 1
ATOM 673 O O . GLY A 1 84 ? -12.948 21.398 13.760 1.00 38.31 84 GLY A O 1
ATOM 674 N N . ARG A 1 85 ? -13.080 19.249 13.111 1.00 34.66 85 ARG A N 1
ATOM 675 C CA . ARG A 1 85 ? -11.637 19.007 13.052 1.00 34.66 85 ARG A CA 1
ATOM 676 C C . ARG A 1 85 ? -11.275 17.898 12.055 1.00 34.66 85 ARG A C 1
ATOM 678 O O . ARG A 1 85 ? -10.997 16.773 12.452 1.00 34.66 85 ARG A O 1
ATOM 685 N N . TYR A 1 86 ? -11.077 18.273 10.792 1.00 42.72 86 TYR A N 1
ATOM 686 C CA . TYR A 1 86 ? -9.944 17.744 10.014 1.00 42.72 86 TYR A CA 1
ATOM 687 C C . TYR A 1 86 ? -8.624 18.333 10.552 1.00 42.72 86 TYR A C 1
ATOM 689 O O . TYR A 1 86 ? -7.752 18.756 9.803 1.00 42.72 86 TYR A O 1
ATOM 697 N N . THR A 1 87 ? -8.467 18.435 11.874 1.00 34.47 87 THR A N 1
ATOM 698 C CA . THR A 1 87 ? -7.175 18.781 12.451 1.00 34.47 87 THR A CA 1
ATOM 699 C C . THR A 1 87 ? -6.417 17.477 12.560 1.00 34.47 87 THR A C 1
ATOM 701 O O . THR A 1 87 ? -6.793 16.620 13.358 1.00 34.47 87 THR A O 1
ATOM 704 N N . ARG A 1 88 ? -5.377 17.322 11.743 1.00 48.22 88 ARG A N 1
ATOM 705 C CA . ARG A 1 88 ? -4.073 16.817 12.182 1.00 48.22 88 ARG A CA 1
ATOM 706 C C . ARG A 1 88 ? -4.150 15.894 13.416 1.00 48.22 88 ARG A C 1
ATOM 708 O O . ARG A 1 88 ? -3.759 16.288 14.508 1.00 48.22 88 ARG A O 1
ATOM 715 N N . ARG A 1 89 ? -4.678 14.673 13.269 1.00 46.19 89 ARG A N 1
ATOM 716 C CA . ARG A 1 89 ? -4.536 13.628 14.297 1.00 46.19 89 ARG A CA 1
ATOM 717 C C . ARG A 1 89 ? -3.184 12.950 14.094 1.00 46.19 89 ARG A C 1
ATOM 719 O O . ARG A 1 89 ? -3.121 11.796 13.697 1.00 46.19 89 ARG A O 1
ATOM 726 N N . HIS A 1 90 ? -2.101 13.680 14.327 1.00 50.28 90 HIS A N 1
ATOM 727 C CA . HIS A 1 90 ? -0.769 13.085 14.424 1.00 50.28 90 HIS A CA 1
ATOM 728 C C . HIS A 1 90 ? -0.347 13.009 15.890 1.00 50.28 90 HIS A C 1
ATOM 730 O O . HIS A 1 90 ? 0.687 13.549 16.250 1.00 50.28 90 HIS A O 1
ATOM 736 N N . ASP A 1 91 ? -1.139 12.338 16.728 1.00 60.62 91 ASP A N 1
ATOM 737 C CA . ASP A 1 91 ? -0.639 11.912 18.044 1.00 60.62 91 ASP A CA 1
ATOM 738 C C . ASP A 1 91 ? -0.185 10.444 18.028 1.00 60.62 91 ASP A C 1
ATOM 740 O O . ASP A 1 91 ? 0.556 10.017 18.911 1.00 60.62 91 ASP A O 1
ATOM 744 N N . LYS A 1 92 ? -0.586 9.650 17.017 1.00 76.06 92 LYS A N 1
ATOM 745 C CA . LYS A 1 92 ? -0.198 8.235 16.910 1.00 76.06 92 LYS A CA 1
ATOM 746 C C . LYS A 1 92 ? -0.134 7.754 15.459 1.00 76.06 92 LYS A C 1
ATOM 748 O O . LYS A 1 92 ? -1.167 7.610 14.809 1.00 76.06 92 LYS A O 1
ATOM 753 N N . VAL A 1 93 ? 1.073 7.499 14.954 1.00 87.12 93 VAL A N 1
ATOM 754 C CA . VAL A 1 93 ? 1.290 6.893 13.628 1.00 87.12 93 VAL A CA 1
ATOM 755 C C . VAL A 1 93 ? 0.895 5.418 13.680 1.00 87.12 93 VAL A C 1
ATOM 757 O O . VAL A 1 93 ? 1.220 4.721 14.643 1.00 87.12 93 VAL A O 1
ATOM 760 N N . ILE A 1 94 ? 0.185 4.947 12.653 1.00 89.44 94 ILE A N 1
ATOM 761 C CA . ILE A 1 94 ? -0.110 3.528 12.447 1.00 89.44 94 ILE A CA 1
ATOM 762 C C . ILE A 1 94 ? 0.768 3.046 11.296 1.00 89.44 94 ILE A C 1
ATOM 764 O O . ILE A 1 94 ? 0.659 3.560 10.187 1.00 89.44 94 ILE A O 1
ATOM 768 N N . MET A 1 95 ? 1.644 2.087 11.573 1.00 89.31 95 MET A N 1
ATOM 769 C CA . MET A 1 95 ? 2.597 1.552 10.610 1.00 89.31 95 MET A CA 1
ATOM 770 C C . MET A 1 95 ? 2.149 0.164 10.153 1.00 89.31 95 MET A C 1
ATOM 772 O O . MET A 1 95 ? 1.817 -0.691 10.975 1.00 89.31 95 MET A O 1
ATOM 776 N N . LEU A 1 96 ? 2.149 -0.052 8.841 1.00 90.12 96 LEU A N 1
ATOM 777 C CA . LEU A 1 96 ? 1.917 -1.349 8.217 1.00 90.12 96 LEU A CA 1
ATOM 778 C C . LEU A 1 96 ? 3.184 -1.727 7.449 1.00 90.12 96 LEU A C 1
ATOM 780 O O . LEU A 1 96 ? 3.591 -1.000 6.548 1.00 90.12 96 LEU A O 1
ATOM 784 N N . HIS A 1 97 ? 3.801 -2.839 7.829 1.00 89.06 97 HIS A N 1
ATOM 785 C CA . HIS A 1 97 ? 4.930 -3.445 7.130 1.00 89.06 97 HIS A CA 1
ATOM 786 C C . HIS A 1 97 ? 4.793 -4.970 7.201 1.00 89.06 97 HIS A C 1
ATOM 788 O O . HIS A 1 97 ? 4.009 -5.498 7.994 1.00 89.06 97 HIS A O 1
ATOM 794 N N . ASP A 1 98 ? 5.563 -5.679 6.389 1.00 88.50 98 ASP A N 1
ATOM 795 C CA . ASP A 1 98 ? 5.590 -7.136 6.365 1.00 88.50 98 ASP A CA 1
ATOM 796 C C . ASP A 1 98 ? 6.381 -7.733 7.549 1.00 88.50 98 ASP A C 1
ATOM 798 O O . ASP A 1 98 ? 7.022 -7.033 8.336 1.00 88.50 98 ASP A O 1
ATOM 802 N N . ASN A 1 99 ? 6.349 -9.059 7.687 1.00 88.81 99 ASN A N 1
ATOM 803 C CA . ASN A 1 99 ? 7.037 -9.773 8.769 1.00 88.81 99 ASN A CA 1
ATOM 804 C C . ASN A 1 99 ? 8.490 -10.153 8.426 1.00 88.81 99 ASN A C 1
ATOM 806 O O . ASN A 1 99 ? 9.015 -11.121 8.988 1.00 88.81 99 ASN A O 1
ATOM 810 N N . ALA A 1 100 ? 9.149 -9.439 7.506 1.00 87.00 100 ALA A N 1
ATOM 811 C CA . ALA A 1 100 ? 10.554 -9.681 7.198 1.00 87.00 100 ALA A CA 1
ATOM 812 C C . ALA A 1 100 ? 11.409 -9.649 8.476 1.00 87.00 100 ALA A C 1
ATOM 814 O O . ALA A 1 100 ? 11.174 -8.858 9.394 1.00 87.00 100 ALA A O 1
ATOM 815 N N . ARG A 1 101 ? 12.434 -10.512 8.540 1.00 88.00 101 ARG A N 1
ATOM 816 C CA . ARG A 1 101 ? 13.285 -10.681 9.736 1.00 88.00 101 ARG A CA 1
ATOM 817 C C . ARG A 1 101 ? 13.813 -9.356 10.316 1.00 88.00 101 ARG A C 1
ATOM 819 O O . ARG A 1 101 ? 13.780 -9.231 11.540 1.00 88.00 101 ARG A O 1
ATOM 826 N N . PRO A 1 102 ? 14.248 -8.367 9.507 1.00 89.81 102 PRO A N 1
ATOM 827 C CA . PRO A 1 102 ? 14.662 -7.066 10.029 1.00 89.81 102 PRO A CA 1
ATOM 828 C C . PRO A 1 102 ? 13.526 -6.299 10.721 1.00 89.81 102 PRO A C 1
ATOM 830 O O . PRO A 1 102 ? 13.752 -5.710 11.772 1.00 89.81 102 PRO A O 1
ATOM 833 N N . HIS A 1 103 ? 12.299 -6.349 10.194 1.00 86.06 103 HIS A N 1
ATOM 834 C CA . HIS A 1 103 ? 11.150 -5.595 10.711 1.00 86.06 103 HIS A CA 1
ATOM 835 C C . HIS A 1 103 ? 10.597 -6.158 12.027 1.00 86.06 103 HIS A C 1
ATOM 837 O O . HIS A 1 103 ? 10.080 -5.420 12.863 1.00 86.06 103 HIS A O 1
ATOM 843 N N . VAL A 1 104 ? 10.739 -7.467 12.254 1.00 84.00 104 VAL A N 1
ATOM 844 C CA . VAL A 1 104 ? 10.309 -8.119 13.505 1.00 84.00 104 VAL A CA 1
ATOM 845 C C . VAL A 1 104 ? 11.406 -8.182 14.571 1.00 84.00 104 VAL A C 1
ATOM 847 O O . VAL A 1 104 ? 11.151 -8.661 15.683 1.00 84.00 104 VAL A O 1
ATOM 850 N N . ALA A 1 105 ? 12.616 -7.712 14.254 1.00 87.31 105 ALA A N 1
ATOM 851 C CA . ALA A 1 105 ? 13.752 -7.735 15.161 1.00 87.31 105 ALA A CA 1
ATOM 852 C C . ALA A 1 105 ? 13.494 -6.879 16.413 1.00 87.31 105 ALA A C 1
ATOM 854 O O . ALA A 1 105 ? 12.845 -5.833 16.363 1.00 87.31 105 ALA A O 1
ATOM 855 N N . LYS A 1 106 ? 14.048 -7.311 17.554 1.00 87.31 106 LYS A N 1
ATOM 856 C CA . LYS A 1 106 ? 13.887 -6.615 18.843 1.00 87.31 106 LYS A CA 1
ATOM 857 C C . LYS A 1 106 ? 14.256 -5.122 18.776 1.00 87.31 106 LYS A C 1
ATOM 859 O O . LYS A 1 106 ? 13.438 -4.337 19.243 1.00 87.31 106 LYS A O 1
ATOM 864 N N . PRO A 1 107 ? 15.388 -4.713 18.159 1.00 90.00 107 PRO A N 1
ATOM 865 C CA . PRO A 1 107 ? 15.768 -3.300 18.091 1.00 90.00 107 PRO A CA 1
ATOM 866 C C . PRO A 1 107 ? 14.730 -2.427 17.374 1.00 90.00 107 PRO A C 1
ATOM 868 O O . PRO A 1 107 ? 14.453 -1.307 17.801 1.00 90.00 107 PRO A O 1
ATOM 871 N N . VAL A 1 108 ? 14.112 -2.956 16.314 1.00 87.44 108 VAL A N 1
ATOM 872 C CA . VAL A 1 108 ? 13.090 -2.242 15.537 1.00 87.44 108 VAL A CA 1
ATOM 873 C C . VAL A 1 108 ? 11.808 -2.090 16.351 1.00 87.44 108 VAL A C 1
ATOM 875 O O . VAL A 1 108 ? 11.277 -0.986 16.446 1.00 87.44 108 VAL A O 1
ATOM 878 N N . LYS A 1 109 ? 11.354 -3.153 17.028 1.00 86.31 109 LYS A N 1
ATOM 879 C CA . LYS A 1 109 ? 10.176 -3.087 17.910 1.00 86.31 109 LYS A CA 1
ATOM 880 C C . LYS A 1 109 ? 10.356 -2.066 19.034 1.00 86.31 109 LYS A C 1
ATOM 882 O O . LYS A 1 109 ? 9.489 -1.218 19.217 1.00 86.31 109 LYS A O 1
ATOM 887 N N . THR A 1 110 ? 11.508 -2.072 19.708 1.00 84.25 110 THR A N 1
ATOM 888 C CA . THR A 1 110 ? 11.810 -1.104 20.776 1.00 84.25 110 THR A CA 1
ATOM 889 C C . THR A 1 110 ? 11.855 0.339 20.267 1.00 84.25 110 THR A C 1
ATOM 891 O O . THR A 1 110 ? 11.409 1.263 20.951 1.00 84.25 110 THR A O 1
ATOM 894 N N . TYR A 1 111 ? 12.353 0.551 19.045 1.00 87.25 111 TYR A N 1
ATOM 895 C CA . TYR A 1 111 ? 12.393 1.874 18.424 1.00 87.25 111 TYR A CA 1
ATOM 896 C C . TYR A 1 111 ? 10.984 2.376 18.073 1.00 87.25 111 TYR A C 1
ATOM 898 O O . TYR A 1 111 ? 10.623 3.502 18.411 1.00 87.25 111 TYR A O 1
ATOM 906 N N . LEU A 1 112 ? 10.146 1.520 17.480 1.00 86.62 112 LEU A N 1
ATOM 907 C CA . LEU A 1 112 ? 8.753 1.846 17.151 1.00 86.62 112 LEU A CA 1
ATOM 908 C C . LEU A 1 112 ? 7.905 2.118 18.403 1.00 86.62 112 LEU A C 1
ATOM 910 O O . LEU A 1 112 ? 7.081 3.034 18.402 1.00 86.62 112 LEU A O 1
ATOM 914 N N . GLU A 1 113 ? 8.148 1.382 19.489 1.00 85.12 113 GLU A N 1
ATOM 915 C CA . GLU A 1 113 ? 7.544 1.633 20.802 1.00 85.12 113 GLU A CA 1
ATOM 916 C C . GLU A 1 113 ? 7.955 3.001 21.365 1.00 85.12 113 GLU A C 1
ATOM 918 O O . GLU A 1 113 ? 7.095 3.754 21.829 1.00 85.12 113 GLU A O 1
ATOM 923 N N . THR A 1 114 ? 9.237 3.369 21.249 1.00 86.88 114 THR A N 1
ATOM 924 C CA . THR A 1 114 ? 9.759 4.688 21.658 1.00 86.88 114 THR A CA 1
ATOM 925 C C . THR A 1 114 ? 9.091 5.824 20.885 1.00 86.88 114 THR A C 1
ATOM 927 O O . THR A 1 114 ? 8.684 6.829 21.470 1.00 86.88 114 THR A O 1
ATOM 930 N N . LEU A 1 115 ? 8.910 5.641 19.575 1.00 87.25 115 LEU A N 1
ATOM 931 C CA . LEU A 1 115 ? 8.199 6.586 18.714 1.00 87.25 115 LEU A CA 1
ATOM 932 C C . LEU A 1 115 ? 6.682 6.613 18.966 1.00 87.25 115 LEU A C 1
ATOM 934 O O . LEU A 1 115 ? 5.992 7.486 18.439 1.00 87.25 115 LEU A O 1
ATOM 938 N N . LYS A 1 116 ? 6.152 5.684 19.777 1.00 87.19 116 LYS A N 1
ATOM 939 C CA . LYS A 1 116 ? 4.718 5.468 20.036 1.00 87.19 116 LYS A CA 1
ATOM 940 C C . LYS A 1 116 ? 3.932 5.093 18.777 1.00 87.19 116 LYS A C 1
ATOM 942 O O . LYS A 1 116 ? 2.733 5.372 18.680 1.00 87.19 116 LYS A O 1
ATOM 947 N N . TRP A 1 117 ? 4.584 4.447 17.813 1.00 90.38 117 TRP A N 1
ATOM 948 C CA . TRP A 1 117 ? 3.951 3.998 16.576 1.00 90.38 117 TRP A CA 1
ATOM 949 C C . TRP A 1 117 ? 3.222 2.676 16.809 1.00 90.38 117 TRP A C 1
ATOM 951 O O . TRP A 1 117 ? 3.745 1.744 17.416 1.00 90.38 117 TRP A O 1
ATOM 961 N N . LYS A 1 118 ? 1.978 2.588 16.336 1.00 90.50 118 LYS A N 1
ATOM 962 C CA . LYS A 1 118 ? 1.190 1.356 16.392 1.00 90.50 118 LYS A CA 1
ATOM 963 C C . LYS A 1 118 ? 1.478 0.530 15.146 1.00 90.50 118 LYS A C 1
ATOM 965 O O . LYS A 1 118 ? 1.035 0.899 14.065 1.00 90.50 118 LYS A O 1
ATOM 970 N N . VAL A 1 119 ? 2.158 -0.598 15.303 1.00 89.00 119 VAL A N 1
ATOM 971 C CA . VAL A 1 119 ? 2.336 -1.568 14.214 1.00 89.00 119 VAL A CA 1
ATOM 972 C C . VAL A 1 119 ? 1.061 -2.396 14.060 1.00 89.00 119 VAL A C 1
ATOM 974 O O . VAL A 1 119 ? 0.514 -2.888 15.051 1.00 89.00 119 VAL A O 1
ATOM 977 N N . LEU A 1 120 ? 0.554 -2.522 12.835 1.00 90.00 120 LEU A N 1
ATOM 978 C CA . LEU A 1 120 ? -0.567 -3.408 12.526 1.00 90.00 120 LEU A CA 1
ATOM 979 C C . LEU A 1 120 ? -0.087 -4.854 12.356 1.00 90.00 120 LEU A C 1
ATOM 981 O O . LEU A 1 120 ? 0.985 -5.073 11.794 1.00 90.00 120 LEU A O 1
ATOM 985 N N . PRO A 1 121 ? -0.870 -5.852 12.806 1.00 87.69 121 PRO A N 1
ATOM 986 C CA . PRO A 1 121 ? -0.556 -7.242 12.519 1.00 87.69 121 PRO A CA 1
ATOM 987 C C . PRO A 1 121 ? -0.645 -7.480 11.009 1.00 87.69 121 PRO A C 1
ATOM 989 O O . PRO A 1 121 ? -1.656 -7.160 10.385 1.00 87.69 121 PRO A O 1
ATOM 992 N N . HIS A 1 122 ? 0.406 -8.059 10.436 1.00 86.31 122 HIS A N 1
ATOM 993 C CA . HIS A 1 122 ? 0.432 -8.488 9.044 1.00 86.31 122 HIS A CA 1
ATOM 994 C C . HIS A 1 122 ? 0.541 -10.019 8.994 1.00 86.31 122 HIS A C 1
ATOM 996 O O . HIS A 1 122 ? 1.332 -10.591 9.749 1.00 86.31 122 HIS A O 1
ATOM 1002 N N . PRO A 1 123 ? -0.255 -10.720 8.176 1.00 87.25 123 PRO A N 1
ATOM 1003 C CA . PRO A 1 123 ? -0.119 -12.162 8.013 1.00 87.25 123 PRO A CA 1
ATOM 1004 C C . PRO A 1 123 ? 1.157 -12.532 7.227 1.00 87.25 123 PRO A C 1
ATOM 1006 O O . PRO A 1 123 ? 1.635 -11.748 6.408 1.00 87.25 123 PRO A O 1
ATOM 1009 N N . PRO A 1 124 ? 1.759 -13.712 7.466 1.00 86.06 124 PRO A N 1
ATOM 1010 C CA . PRO A 1 124 ? 2.875 -14.190 6.651 1.00 86.06 124 PRO A CA 1
ATOM 1011 C C . PRO A 1 124 ? 2.493 -14.307 5.168 1.00 86.06 124 PRO A C 1
ATOM 1013 O O . PRO A 1 124 ? 1.381 -14.720 4.848 1.00 86.06 124 PRO A O 1
ATOM 1016 N N . TYR A 1 125 ? 3.434 -13.991 4.273 1.00 83.88 125 TYR A N 1
ATOM 1017 C CA . TYR A 1 125 ? 3.304 -14.187 2.819 1.00 83.88 125 TYR A CA 1
ATOM 1018 C C . TYR A 1 125 ? 2.042 -13.570 2.191 1.00 83.88 125 TYR A C 1
ATOM 1020 O O . TYR A 1 125 ? 1.440 -14.177 1.310 1.00 83.88 125 TYR A O 1
ATOM 1028 N N . SER A 1 126 ? 1.636 -12.377 2.636 1.00 87.19 126 SER A N 1
ATOM 1029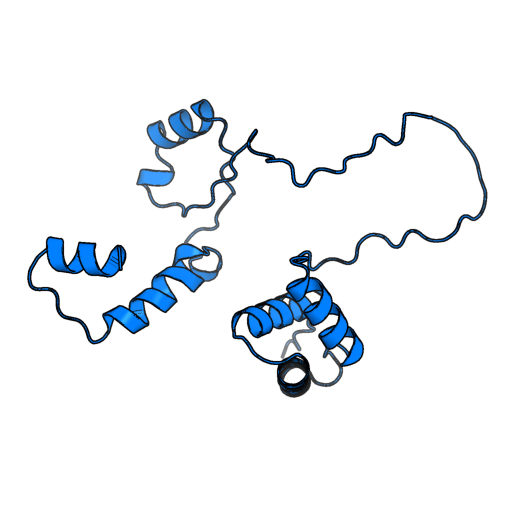 C CA . SER A 1 126 ? 0.409 -11.713 2.164 1.00 87.19 126 SER A CA 1
ATOM 1030 C C . SER A 1 126 ? 0.682 -10.365 1.475 1.00 87.19 126 SER A C 1
ATOM 1032 O O . SER A 1 126 ? 0.256 -9.313 1.965 1.00 87.19 126 SER A O 1
ATOM 1034 N N . PRO A 1 127 ? 1.405 -10.366 0.336 1.00 83.69 127 PRO A N 1
ATOM 1035 C CA . PRO A 1 127 ? 1.731 -9.140 -0.400 1.00 83.69 127 PRO A CA 1
ATOM 1036 C C . PRO A 1 127 ? 0.484 -8.433 -0.960 1.00 83.69 127 PRO A C 1
ATOM 1038 O O . PRO A 1 127 ? 0.496 -7.234 -1.206 1.00 83.69 127 PRO A O 1
ATOM 1041 N N . ASP A 1 128 ? -0.626 -9.149 -1.129 1.00 85.06 128 ASP A N 1
ATOM 1042 C CA . ASP A 1 128 ? -1.924 -8.616 -1.550 1.00 85.06 128 ASP A CA 1
ATOM 1043 C C . ASP A 1 128 ? -2.554 -7.657 -0.526 1.00 85.06 128 ASP A C 1
ATOM 1045 O O . ASP A 1 128 ? -3.360 -6.801 -0.891 1.00 85.06 128 ASP A O 1
ATOM 1049 N N . ILE A 1 129 ? -2.160 -7.764 0.746 1.00 83.31 129 ILE A N 1
ATOM 1050 C CA . ILE A 1 129 ? -2.652 -6.916 1.841 1.00 83.31 129 ILE A CA 1
ATOM 1051 C C . ILE A 1 129 ? -1.746 -5.691 2.045 1.00 83.31 129 ILE A C 1
ATOM 1053 O O . ILE A 1 129 ? -2.162 -4.704 2.655 1.00 83.31 129 ILE A O 1
ATOM 1057 N N . ALA A 1 130 ? -0.514 -5.722 1.534 1.00 86.31 130 ALA A N 1
ATOM 1058 C CA . ALA A 1 130 ? 0.435 -4.624 1.644 1.00 86.31 130 ALA A CA 1
ATOM 1059 C C . ALA A 1 130 ? 0.187 -3.584 0.530 1.00 86.31 130 ALA A C 1
ATOM 1061 O O . ALA A 1 130 ? 0.361 -3.889 -0.651 1.00 86.31 130 ALA A O 1
ATOM 1062 N N . PRO A 1 131 ? -0.172 -2.326 0.859 1.00 86.25 131 PRO A N 1
ATOM 1063 C CA . PRO A 1 131 ? -0.407 -1.295 -0.154 1.00 86.25 131 PRO A CA 1
ATOM 1064 C C . PRO A 1 131 ? 0.831 -0.994 -1.012 1.00 86.25 131 PRO A C 1
ATOM 1066 O O . PRO A 1 131 ? 0.694 -0.636 -2.183 1.00 86.25 131 PRO A O 1
ATOM 1069 N N . SER A 1 132 ? 2.033 -1.157 -0.446 1.00 87.50 132 SER A N 1
ATOM 1070 C CA . SER A 1 132 ? 3.303 -1.028 -1.165 1.00 87.50 132 SER A CA 1
ATOM 1071 C C . SER A 1 132 ? 3.420 -2.053 -2.292 1.00 87.50 132 SER A C 1
ATOM 1073 O O . SER A 1 132 ? 3.668 -1.674 -3.432 1.00 87.50 132 SER A O 1
ATOM 1075 N N . ASP A 1 133 ? 3.172 -3.329 -2.001 1.00 87.00 133 ASP A N 1
ATOM 1076 C CA . ASP A 1 133 ? 3.346 -4.419 -2.963 1.00 87.00 133 ASP A CA 1
ATOM 1077 C C . ASP A 1 133 ? 2.197 -4.469 -3.973 1.00 87.00 133 ASP A C 1
ATOM 1079 O O . ASP A 1 133 ? 2.421 -4.534 -5.184 1.00 87.00 133 ASP A O 1
ATOM 1083 N N . PHE A 1 134 ? 0.952 -4.371 -3.495 1.00 84.75 134 PHE A N 1
ATOM 1084 C CA . PHE A 1 134 ? -0.227 -4.463 -4.353 1.00 84.75 134 PHE A CA 1
ATOM 1085 C C . PHE A 1 134 ? -0.372 -3.270 -5.309 1.00 84.75 134 PHE A C 1
ATOM 1087 O O . PHE A 1 134 ? -0.811 -3.448 -6.451 1.00 84.75 134 PHE A O 1
ATOM 1094 N N . HIS A 1 135 ? -0.039 -2.057 -4.853 1.00 85.69 135 HIS A N 1
ATOM 1095 C CA . HIS A 1 135 ? -0.315 -0.828 -5.596 1.00 85.69 135 HIS A CA 1
ATOM 1096 C C . HIS A 1 135 ? 0.951 -0.125 -6.089 1.00 85.69 135 HIS A C 1
ATOM 1098 O O . HIS A 1 135 ? 1.127 0.011 -7.302 1.00 85.69 135 HIS A O 1
ATOM 1104 N N . LEU A 1 136 ? 1.832 0.305 -5.178 1.00 89.62 136 LEU A N 1
ATOM 1105 C CA . LEU A 1 136 ? 2.987 1.142 -5.522 1.00 89.62 136 LEU A CA 1
ATOM 1106 C C . LEU A 1 136 ? 3.974 0.401 -6.432 1.00 89.62 136 LEU A C 1
ATOM 1108 O O . LEU A 1 136 ? 4.212 0.834 -7.559 1.00 89.62 136 LEU A O 1
ATOM 1112 N N . PHE A 1 137 ? 4.509 -0.734 -5.982 1.00 90.19 137 PHE A N 1
ATOM 1113 C CA . PHE A 1 137 ? 5.504 -1.491 -6.742 1.00 90.19 137 PHE A CA 1
ATOM 1114 C C . PHE A 1 137 ? 4.922 -2.104 -8.006 1.00 90.19 137 PHE A C 1
ATOM 1116 O O . PHE A 1 137 ? 5.606 -2.176 -9.022 1.00 90.19 137 PHE A O 1
ATOM 1123 N N . ARG A 1 138 ? 3.637 -2.465 -7.993 1.00 88.44 138 ARG A N 1
ATOM 1124 C CA . ARG A 1 138 ? 2.947 -2.915 -9.200 1.00 88.44 138 ARG A CA 1
ATOM 1125 C C . ARG A 1 138 ? 2.894 -1.826 -10.271 1.00 88.44 138 ARG A C 1
ATOM 1127 O O . ARG A 1 138 ? 3.179 -2.105 -11.431 1.00 88.44 138 ARG A O 1
ATOM 1134 N N . SER A 1 139 ? 2.556 -0.593 -9.892 1.00 89.75 139 SER A N 1
ATOM 1135 C CA . SER A 1 139 ? 2.581 0.547 -10.815 1.00 89.75 139 SER A CA 1
ATOM 1136 C C . SER A 1 139 ? 4.003 0.845 -11.292 1.00 89.75 139 SER A C 1
ATOM 1138 O O . SER A 1 139 ? 4.228 1.070 -12.478 1.00 89.75 139 SER A O 1
ATOM 1140 N N . MET A 1 140 ? 4.965 0.805 -10.371 1.00 92.31 140 MET A N 1
ATOM 1141 C CA . MET A 1 140 ? 6.374 1.065 -10.651 1.00 92.31 140 MET A CA 1
ATOM 1142 C C . MET A 1 140 ? 6.960 0.041 -11.631 1.00 92.31 140 MET A C 1
ATOM 1144 O O . MET A 1 140 ? 7.653 0.421 -12.568 1.00 92.31 140 MET A O 1
ATOM 1148 N N . ALA A 1 141 ? 6.616 -1.241 -11.485 1.00 91.06 141 ALA A N 1
ATOM 1149 C CA . ALA A 1 141 ? 7.076 -2.316 -12.360 1.00 91.06 141 ALA A CA 1
ATOM 1150 C C . ALA A 1 141 ? 6.699 -2.084 -13.832 1.00 91.06 141 ALA A C 1
ATOM 1152 O O . ALA A 1 141 ? 7.499 -2.379 -14.715 1.00 91.06 141 ALA A O 1
ATOM 1153 N N . HIS A 1 142 ? 5.524 -1.506 -14.107 1.00 89.25 142 HIS A N 1
ATOM 1154 C CA . HIS A 1 142 ? 5.139 -1.136 -15.471 1.00 89.25 142 HIS A CA 1
ATOM 1155 C C . HIS A 1 142 ? 6.039 -0.040 -16.055 1.00 89.25 142 HIS A C 1
ATOM 1157 O O . HIS A 1 142 ? 6.407 -0.123 -17.220 1.00 89.25 142 HIS A O 1
ATOM 1163 N N . GLY A 1 143 ? 6.419 0.960 -15.255 1.00 88.50 143 GLY A N 1
ATOM 1164 C CA . GLY A 1 143 ? 7.337 2.020 -15.689 1.00 88.50 143 GLY A CA 1
ATOM 1165 C C . GLY A 1 143 ? 8.794 1.562 -15.810 1.00 88.50 143 GLY A C 1
ATOM 1166 O O . GLY A 1 143 ? 9.554 2.129 -16.593 1.00 88.50 143 GLY A O 1
ATOM 1167 N N . LEU A 1 144 ? 9.171 0.526 -15.056 1.00 92.12 144 LEU A N 1
ATOM 1168 C CA . LEU A 1 144 ? 10.512 -0.057 -15.055 1.00 92.12 144 LEU A CA 1
ATOM 1169 C C . LEU A 1 144 ? 10.739 -1.084 -16.170 1.00 92.12 144 LEU A C 1
ATOM 1171 O O . LEU A 1 144 ? 11.887 -1.293 -16.550 1.00 92.12 144 LEU A O 1
ATOM 1175 N N . ALA A 1 145 ? 9.684 -1.720 -16.688 1.00 90.75 145 ALA A N 1
ATOM 1176 C CA . ALA A 1 145 ? 9.794 -2.841 -17.627 1.00 90.75 145 ALA A CA 1
ATOM 1177 C C . ALA A 1 145 ? 10.638 -2.528 -18.878 1.00 90.75 145 ALA A C 1
ATOM 1179 O O . ALA A 1 145 ? 11.378 -3.391 -19.345 1.00 90.75 145 ALA A O 1
ATOM 1180 N N . ASP A 1 146 ? 10.572 -1.288 -19.368 1.00 87.44 146 ASP A N 1
ATOM 1181 C CA . ASP A 1 146 ? 11.260 -0.849 -20.588 1.00 87.44 146 ASP A CA 1
ATOM 1182 C C . ASP A 1 146 ? 12.512 0.006 -20.314 1.00 87.44 146 ASP A C 1
ATOM 1184 O O . ASP A 1 146 ? 13.114 0.547 -21.244 1.00 87.44 146 ASP A O 1
ATOM 1188 N N . ARG A 1 147 ? 12.930 0.151 -19.047 1.00 88.56 147 ARG A N 1
ATOM 1189 C CA . ARG A 1 147 ? 14.087 0.975 -18.666 1.00 88.56 147 ARG A CA 1
ATOM 1190 C C . ARG A 1 147 ? 15.316 0.132 -18.342 1.00 88.56 147 ARG A C 1
ATOM 1192 O O . ARG A 1 147 ? 15.239 -0.912 -17.700 1.00 88.56 147 ARG A O 1
ATOM 1199 N N . ARG A 1 148 ? 16.484 0.624 -18.759 1.00 92.19 148 ARG A N 1
ATOM 1200 C CA . ARG A 1 148 ? 17.797 0.117 -18.346 1.00 92.19 148 ARG A CA 1
ATOM 1201 C C . ARG A 1 148 ? 18.599 1.263 -17.762 1.00 92.19 148 ARG A C 1
ATOM 1203 O O . ARG A 1 148 ? 18.860 2.227 -18.469 1.00 92.19 148 ARG A O 1
ATOM 1210 N N . PHE A 1 149 ? 18.995 1.110 -16.509 1.00 92.69 149 PHE A N 1
ATOM 1211 C CA . PHE A 1 149 ? 19.850 2.065 -15.819 1.00 92.69 149 PHE A CA 1
ATOM 1212 C C . PHE A 1 149 ? 21.308 1.633 -15.940 1.00 92.69 149 PHE A C 1
ATOM 1214 O O . PHE A 1 149 ? 21.617 0.443 -15.831 1.00 92.69 149 PHE A O 1
ATOM 1221 N N . HIS A 1 150 ? 22.196 2.597 -16.156 1.00 93.31 150 HIS A N 1
ATOM 1222 C CA . HIS A 1 150 ? 23.638 2.373 -16.286 1.00 93.31 150 HIS A CA 1
ATOM 1223 C C . HIS A 1 150 ? 24.404 2.836 -15.043 1.00 93.31 150 HIS A C 1
ATOM 1225 O O . HIS A 1 150 ? 25.586 2.522 -14.897 1.00 93.31 150 HIS A O 1
ATOM 1231 N N . SER A 1 151 ? 23.732 3.544 -14.133 1.00 95.94 151 SER A N 1
ATOM 1232 C CA . SER A 1 151 ? 24.269 3.948 -12.840 1.00 95.94 151 SER A CA 1
ATOM 1233 C C . SER A 1 151 ? 23.176 3.990 -11.766 1.00 95.94 151 SER A C 1
ATOM 1235 O O . SER A 1 151 ? 21.982 3.878 -12.054 1.00 95.94 151 SER A O 1
ATOM 1237 N N . TYR A 1 152 ? 23.597 4.114 -10.507 1.00 94.88 152 TYR A N 1
ATOM 1238 C CA . TYR A 1 152 ? 22.678 4.246 -9.377 1.00 94.88 152 TYR A CA 1
ATOM 1239 C C . TYR A 1 152 ? 21.959 5.603 -9.395 1.00 94.88 152 TYR A C 1
ATOM 1241 O O . TYR A 1 152 ? 20.765 5.668 -9.111 1.00 94.88 152 TYR A O 1
ATOM 1249 N N . GLU A 1 153 ? 22.664 6.669 -9.778 1.00 95.56 153 GLU A N 1
ATOM 1250 C CA . GLU A 1 153 ? 22.130 8.032 -9.839 1.00 95.56 153 GLU A CA 1
ATOM 1251 C C . GLU A 1 153 ? 20.965 8.126 -10.830 1.00 95.56 153 GLU A C 1
ATOM 1253 O O . GLU A 1 153 ? 19.931 8.694 -10.500 1.00 95.56 153 GLU A O 1
ATOM 1258 N N . GLU A 1 154 ? 21.079 7.481 -11.995 1.00 93.75 154 GLU A N 1
ATOM 1259 C CA . GLU A 1 154 ? 20.016 7.442 -13.008 1.00 93.75 154 GLU A CA 1
ATOM 1260 C C . GLU A 1 154 ? 18.744 6.743 -12.489 1.00 93.75 154 GLU A C 1
ATOM 1262 O O . GLU A 1 154 ? 17.620 7.172 -12.757 1.00 93.75 154 GLU A O 1
ATOM 1267 N N . ALA A 1 155 ? 18.911 5.662 -11.718 1.00 92.56 155 ALA A N 1
ATOM 1268 C CA . ALA A 1 155 ? 17.791 4.965 -11.093 1.00 92.56 155 ALA A CA 1
ATOM 1269 C C . ALA A 1 155 ? 17.138 5.817 -9.995 1.00 92.56 155 ALA A C 1
ATOM 1271 O O . ALA A 1 155 ? 15.915 5.806 -9.858 1.00 92.56 155 ALA A O 1
ATOM 1272 N N . GLN A 1 156 ? 17.938 6.567 -9.235 1.00 93.19 156 GLN A N 1
ATOM 1273 C CA . GLN A 1 156 ? 17.434 7.467 -8.205 1.00 93.19 156 GLN A CA 1
ATOM 1274 C C . GLN A 1 156 ? 16.673 8.654 -8.814 1.00 93.19 156 GLN A C 1
ATOM 1276 O O . GLN A 1 156 ? 15.547 8.914 -8.403 1.00 93.19 156 GLN A O 1
ATOM 1281 N N . GLU A 1 157 ? 17.225 9.311 -9.837 1.00 94.44 157 GLU A N 1
ATOM 1282 C CA . GLU A 1 157 ? 16.549 10.398 -10.559 1.00 94.44 157 GLU A CA 1
ATOM 1283 C C . GLU A 1 157 ? 15.201 9.952 -11.133 1.00 94.44 157 GLU A C 1
ATOM 1285 O O . GLU A 1 157 ? 14.245 10.722 -11.146 1.00 94.44 157 GLU A O 1
ATOM 1290 N N . TRP A 1 158 ? 15.089 8.696 -11.574 1.00 92.81 158 TRP A N 1
ATOM 1291 C CA . TRP A 1 158 ? 13.816 8.150 -12.037 1.00 92.81 158 TRP A CA 1
ATOM 1292 C C . TRP A 1 158 ? 12.781 7.970 -10.921 1.00 92.81 158 TRP A C 1
ATOM 1294 O O . TRP A 1 158 ? 11.591 8.138 -11.172 1.00 92.81 158 TRP A O 1
ATOM 1304 N N . ILE A 1 159 ? 13.215 7.612 -9.712 1.00 91.56 159 ILE A N 1
ATOM 1305 C CA . ILE A 1 159 ? 12.327 7.482 -8.547 1.00 91.56 159 ILE A CA 1
ATOM 1306 C C . ILE A 1 159 ? 11.866 8.862 -8.060 1.00 91.56 159 ILE A C 1
ATOM 1308 O O . ILE A 1 159 ? 10.730 8.994 -7.607 1.00 91.56 159 ILE A O 1
ATOM 1312 N N . ASP A 1 160 ? 12.743 9.863 -8.154 1.00 91.44 160 ASP A N 1
ATOM 1313 C CA . ASP A 1 160 ? 12.482 11.238 -7.718 1.00 91.44 160 ASP A CA 1
ATOM 1314 C C . ASP A 1 160 ? 11.702 12.073 -8.764 1.00 91.44 160 ASP A C 1
ATOM 1316 O O . ASP A 1 160 ? 11.199 13.154 -8.436 1.00 91.44 160 ASP A O 1
ATOM 1320 N N . SER A 1 161 ? 11.603 11.578 -10.006 1.00 83.25 161 SER A N 1
ATOM 1321 C CA . SER A 1 161 ? 10.867 12.164 -11.142 1.00 83.25 161 SER A CA 1
ATOM 1322 C C . SER A 1 161 ? 9.348 12.083 -11.001 1.00 83.25 161 SER A C 1
ATOM 1324 O O . SER A 1 161 ? 8.710 1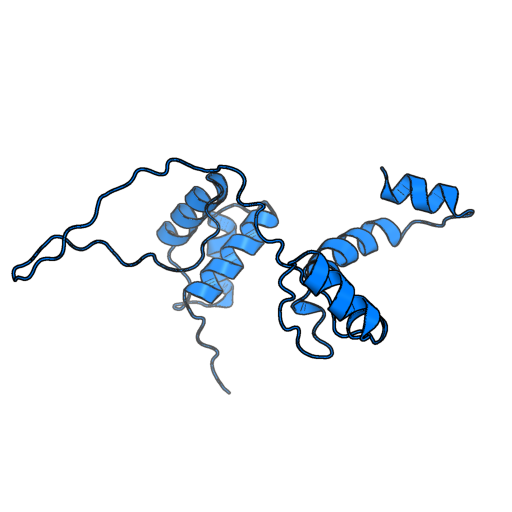2.966 -11.625 1.00 83.25 161 SER A O 1
#

InterPro domains:
  IPR036397 Ribonuclease H superfamily [G3DSA:3.30.420.10] (73-161)
  IPR041426 Mos1 transposase, HTH domain [PF17906] (8-57)
  IPR052709 Transposase-Methyltransferase Hybrid [PTHR46060] (78-158)

Foldseek 3Di:
DDDDQDDQLNLLVQLVVVVVVVHDLVVSQVVQCVVHPPSHDDSVVSVVSSVCVVVVNSDSDDDDPPDDDDDDDDDDDDDDDDDPDPPDPPPEAEDEDAPPPVCVDPVNVVVCVVVNYHYDDDDHPCLVPPCCSVPVVVVVCVVCVPDDDPDPVVVVVVVVD